Protein AF-A0A8D9DQR2-F1 (afdb_monomer_lite)

pLDDT: mean 86.2, std 15.45, range [32.41, 98.44]

Sequence (110 aa):
MDLKLCHNISTFNIKHLVNLKYIYCKNSTINDATINNFPVSLLSINLEGCNQIATFSIHHLVNLKVISCGYSTINDASINDFPVSLELINLIGCQNFDIQYSTLGELEND

InterPro domains:
  IPR032675 Leucine-rich repeat domain superfamily [G3DSA:3.80.10.10] (1-109)

Secondary structure (DSSP, 8-state):
-B-TT-S--TT---TT-TT--EEE-TT----HHHHTTS-TT-SEEE-TT-TT-SS---TT-TT--EEE-TTS---HHHHTT--TT--EEE-TT---S-TTTTTSTTS---

Organism: NCBI:txid428564

Radius of gyration: 13.08 Å; chains: 1; bounding box: 32×36×30 Å

Foldseek 3Di:
DEQEPAAPQQPDQPQVVQQDAEYEHALYAYEQNSLVNDHLNYQEYEQDNNARYQAHADQSNQNHAYYEHAPYNYEPNRVVRDHPNYNYYAHHNHDHYDPPCVVRNPPPDD

Structure (mmCIF, N/CA/C/O backbone):
data_AF-A0A8D9DQR2-F1
#
_entry.id   AF-A0A8D9DQR2-F1
#
loop_
_atom_site.group_PDB
_atom_site.id
_atom_site.type_symbol
_atom_site.label_atom_id
_atom_site.label_alt_id
_atom_site.label_comp_id
_atom_site.label_asym_id
_atom_site.label_entity_id
_atom_site.label_seq_id
_atom_site.pdbx_PDB_ins_code
_atom_site.Cartn_x
_atom_site.Cartn_y
_atom_site.Cartn_z
_atom_site.occupancy
_atom_site.B_iso_or_equiv
_atom_site.auth_seq_id
_atom_site.auth_comp_id
_atom_site.auth_asym_id
_atom_site.auth_atom_id
_atom_site.pdbx_PDB_model_num
ATOM 1 N N . MET A 1 1 ? -12.025 -0.599 -3.162 1.00 94.31 1 MET A N 1
ATOM 2 C CA . MET A 1 1 ? -11.870 -0.406 -4.616 1.00 94.31 1 MET A CA 1
ATOM 3 C C . MET A 1 1 ? -11.118 -1.605 -5.155 1.00 94.31 1 MET A C 1
ATOM 5 O O . MET A 1 1 ? -10.058 -1.915 -4.626 1.00 94.31 1 MET A O 1
ATOM 9 N N . ASP A 1 2 ? -11.698 -2.319 -6.116 1.00 95.69 2 ASP A N 1
ATOM 10 C CA . ASP A 1 2 ? -11.049 -3.464 -6.761 1.00 95.69 2 ASP A CA 1
ATOM 11 C C . ASP A 1 2 ? -10.430 -2.990 -8.084 1.00 95.69 2 ASP A C 1
ATOM 13 O O . ASP A 1 2 ? -11.124 -2.427 -8.927 1.00 95.69 2 ASP A O 1
ATOM 17 N N . LEU A 1 3 ? -9.115 -3.138 -8.197 1.00 93.88 3 LEU A N 1
ATOM 18 C CA . LEU A 1 3 ? -8.264 -2.762 -9.323 1.00 93.88 3 LEU A CA 1
ATOM 19 C C . LEU A 1 3 ? -7.342 -3.925 -9.703 1.00 93.88 3 LEU A C 1
ATOM 21 O O . LEU A 1 3 ? -6.232 -3.695 -10.181 1.00 93.88 3 LEU A O 1
ATOM 25 N N . LYS A 1 4 ? -7.740 -5.173 -9.438 1.00 93.88 4 LYS A N 1
ATOM 26 C CA . LYS A 1 4 ? -6.932 -6.348 -9.786 1.00 93.88 4 LYS A CA 1
ATOM 27 C C . LYS A 1 4 ? -6.743 -6.446 -11.303 1.00 93.88 4 LYS A C 1
ATOM 29 O O . LYS A 1 4 ? -7.636 -6.070 -12.060 1.00 93.88 4 LYS A O 1
ATOM 34 N N . LEU A 1 5 ? -5.598 -6.980 -11.737 1.00 93.75 5 LEU A N 1
ATOM 35 C CA . LEU A 1 5 ? -5.258 -7.212 -13.153 1.00 93.75 5 LEU A CA 1
ATOM 36 C C . LEU A 1 5 ? -5.315 -5.948 -14.036 1.00 93.75 5 LEU A C 1
ATOM 38 O O . LEU A 1 5 ? -5.508 -6.023 -15.248 1.00 93.75 5 LEU A O 1
ATOM 42 N N . CYS A 1 6 ? -5.170 -4.765 -13.442 1.00 93.19 6 CYS A N 1
ATOM 43 C CA . CYS A 1 6 ? -5.218 -3.505 -14.169 1.00 93.19 6 CYS A CA 1
ATOM 44 C C . CYS A 1 6 ? -3.803 -3.099 -14.611 1.00 93.19 6 CYS A C 1
ATOM 46 O O . CYS A 1 6 ? -2.926 -2.852 -13.788 1.00 93.19 6 CYS A O 1
ATOM 48 N N . HIS A 1 7 ? -3.578 -2.979 -15.920 1.00 85.44 7 HIS A N 1
ATOM 49 C CA . HIS A 1 7 ? -2.243 -2.733 -16.490 1.00 85.44 7 HIS A CA 1
ATOM 50 C C . HIS A 1 7 ? -1.900 -1.253 -16.721 1.00 85.44 7 HIS A C 1
ATOM 52 O O . HIS A 1 7 ? -0.824 -0.943 -17.221 1.00 85.44 7 HIS A O 1
ATOM 58 N N . ASN A 1 8 ? -2.808 -0.333 -16.389 1.00 79.56 8 ASN A N 1
ATOM 59 C CA . ASN A 1 8 ? -2.663 1.081 -16.737 1.00 79.56 8 ASN A CA 1
ATOM 60 C C . ASN A 1 8 ? -3.072 2.001 -15.578 1.00 79.56 8 ASN A C 1
ATOM 62 O O . ASN A 1 8 ? -3.864 2.924 -15.758 1.00 79.56 8 ASN A O 1
ATOM 66 N N . ILE A 1 9 ? -2.583 1.699 -14.364 1.00 84.62 9 ILE A N 1
ATOM 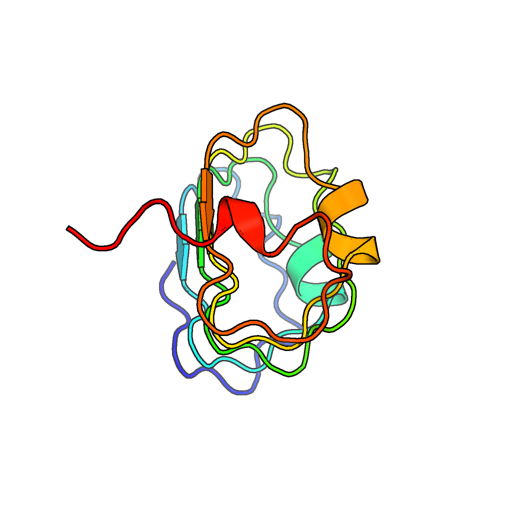67 C CA . ILE A 1 9 ? -2.953 2.441 -13.148 1.00 84.62 9 ILE A CA 1
ATOM 68 C C . ILE A 1 9 ? -1.887 3.402 -12.628 1.00 84.62 9 ILE A C 1
ATOM 70 O O . ILE A 1 9 ? -2.153 4.138 -11.686 1.00 84.62 9 ILE A O 1
ATOM 74 N N . SER A 1 10 ? -0.738 3.475 -13.297 1.00 78.44 10 SER A N 1
ATOM 75 C CA . SER A 1 10 ? 0.437 4.285 -12.945 1.00 78.44 10 SER A CA 1
ATOM 76 C C . SER A 1 10 ? 0.214 5.807 -12.872 1.00 78.44 10 SER A C 1
ATOM 78 O O . SER A 1 10 ? 1.115 6.540 -12.460 1.00 78.44 10 SER A O 1
ATOM 80 N N . THR A 1 11 ? -0.949 6.295 -13.309 1.00 82.75 11 THR A N 1
ATOM 81 C CA . THR A 1 11 ? -1.351 7.712 -13.278 1.00 82.75 11 THR A CA 1
ATOM 82 C C . THR A 1 11 ? -2.614 7.955 -12.449 1.00 82.75 11 THR A C 1
ATOM 84 O O . THR A 1 11 ? -3.100 9.088 -12.397 1.00 82.75 11 THR A O 1
ATOM 87 N N . PHE A 1 12 ? -3.169 6.928 -11.791 1.00 88.44 12 PHE A N 1
ATOM 88 C CA . PHE A 1 12 ? -4.381 7.106 -10.998 1.00 88.44 12 PHE A CA 1
ATOM 89 C C . PHE A 1 12 ? -4.122 8.025 -9.805 1.00 88.44 12 PHE A C 1
ATOM 91 O O . PHE A 1 12 ? -3.199 7.836 -9.011 1.00 88.44 12 PHE A O 1
ATOM 98 N N . ASN A 1 13 ? -5.003 9.010 -9.652 1.00 91.19 13 ASN A N 1
ATOM 99 C CA . ASN A 1 13 ? -5.062 9.853 -8.473 1.00 91.19 13 ASN A CA 1
ATOM 100 C C . ASN A 1 13 ? -6.404 9.651 -7.776 1.00 91.19 13 ASN A C 1
ATOM 102 O O . ASN A 1 13 ? -7.443 10.130 -8.229 1.00 91.19 13 ASN A O 1
ATOM 106 N N . ILE A 1 14 ? -6.359 8.945 -6.652 1.00 93.12 14 ILE A N 1
ATOM 107 C CA . ILE A 1 14 ? -7.529 8.617 -5.837 1.00 93.12 14 ILE A CA 1
ATOM 108 C C . ILE A 1 14 ? -7.490 9.294 -4.465 1.00 93.12 14 ILE A C 1
ATOM 110 O O . ILE A 1 14 ? -8.258 8.943 -3.572 1.00 93.12 14 ILE A O 1
ATOM 114 N N . LYS A 1 15 ? -6.641 10.314 -4.298 1.00 94.00 15 LYS A N 1
ATOM 115 C CA . LYS A 1 15 ? -6.455 11.022 -3.025 1.00 94.00 15 LYS A CA 1
ATOM 116 C C . LYS A 1 15 ? -7.733 11.714 -2.543 1.00 94.00 15 LYS A C 1
ATOM 118 O O . LYS A 1 15 ? -7.925 11.913 -1.348 1.00 94.00 15 LYS A O 1
ATOM 123 N N . HIS A 1 16 ? -8.623 12.044 -3.481 1.00 94.56 16 HIS A N 1
ATOM 124 C CA . HIS A 1 16 ? -9.935 12.638 -3.229 1.00 94.56 16 HIS A CA 1
ATOM 125 C C . HIS A 1 16 ? -10.968 11.641 -2.671 1.00 94.56 16 HIS A C 1
ATOM 127 O O . HIS A 1 16 ? -12.012 12.060 -2.173 1.00 94.56 16 HIS A O 1
ATOM 133 N N . LEU A 1 17 ? -10.704 10.330 -2.715 1.00 96.56 17 LEU A N 1
ATOM 134 C CA . LEU A 1 17 ? -11.595 9.302 -2.174 1.00 96.56 17 LEU A CA 1
ATOM 135 C C . LEU A 1 17 ? -11.419 9.175 -0.652 1.00 96.56 17 LEU A C 1
ATOM 137 O O . LEU A 1 17 ? -10.999 8.141 -0.143 1.00 96.56 17 LEU A O 1
ATOM 141 N N . VAL A 1 18 ? -11.768 10.229 0.087 1.00 96.12 18 VAL A N 1
ATOM 142 C CA . VAL A 1 18 ? -11.511 10.388 1.537 1.00 96.12 18 VAL A CA 1
ATOM 143 C C . VAL A 1 18 ? -12.182 9.351 2.449 1.00 96.12 18 VAL A C 1
ATOM 145 O O . VAL A 1 18 ? -11.860 9.266 3.630 1.00 96.12 18 VAL A O 1
ATOM 148 N N . ASN A 1 19 ? -13.114 8.558 1.921 1.00 97.50 19 ASN A N 1
ATOM 149 C CA . ASN A 1 19 ? -13.770 7.467 2.645 1.00 97.50 19 ASN A CA 1
ATOM 150 C C . ASN A 1 19 ? -13.284 6.080 2.202 1.00 97.50 19 ASN A C 1
ATOM 152 O O . ASN A 1 19 ? -13.783 5.070 2.695 1.00 97.50 19 ASN A O 1
ATOM 156 N N . LEU A 1 20 ? -12.324 5.999 1.276 1.00 98.12 20 LEU A N 1
ATOM 157 C CA . LEU A 1 20 ? -11.817 4.727 0.783 1.00 98.12 20 LEU A CA 1
ATOM 158 C C . LEU A 1 20 ? -11.009 4.027 1.878 1.00 98.12 20 LEU A C 1
ATOM 160 O O . LEU A 1 20 ? -10.020 4.567 2.369 1.00 98.12 20 LEU A O 1
ATOM 164 N N . LYS A 1 21 ? -11.441 2.820 2.252 1.00 98.44 21 LYS A N 1
ATOM 165 C CA . LYS A 1 21 ? -10.819 2.020 3.320 1.00 98.44 21 LYS A CA 1
ATOM 166 C C . LYS A 1 21 ? -9.980 0.849 2.812 1.00 98.44 21 LYS A C 1
ATOM 168 O O . LYS A 1 21 ? -9.011 0.475 3.462 1.00 98.44 21 LYS A O 1
ATOM 173 N N . TYR A 1 22 ? -10.333 0.303 1.651 1.00 98.38 22 TYR A N 1
ATOM 174 C CA . TYR A 1 22 ? -9.736 -0.916 1.107 1.00 98.38 22 TYR A CA 1
ATOM 175 C C . TYR A 1 22 ? -9.402 -0.721 -0.364 1.00 98.38 22 TYR A C 1
ATOM 177 O O . TYR A 1 22 ? -10.251 -0.241 -1.130 1.00 98.38 22 TYR A O 1
ATOM 185 N N . ILE A 1 23 ? -8.214 -1.145 -0.777 1.00 97.38 23 ILE A N 1
ATOM 186 C CA . ILE A 1 23 ? -7.819 -1.183 -2.184 1.00 97.38 23 ILE A CA 1
ATOM 187 C C . ILE A 1 23 ? -7.138 -2.510 -2.520 1.00 97.38 23 ILE A C 1
ATOM 189 O O . ILE A 1 23 ? -6.294 -2.995 -1.769 1.00 97.38 23 ILE A O 1
ATOM 193 N N . TYR A 1 24 ? -7.528 -3.100 -3.649 1.00 97.25 24 TYR A N 1
ATOM 194 C CA . TYR A 1 24 ? -6.984 -4.365 -4.131 1.00 97.25 24 TYR A CA 1
ATOM 195 C C . TYR A 1 24 ? -6.390 -4.170 -5.521 1.00 97.25 24 TYR A C 1
ATOM 197 O O . TYR A 1 24 ? -7.133 -3.986 -6.476 1.00 97.25 24 TYR A O 1
ATOM 205 N N . CYS A 1 25 ? -5.071 -4.240 -5.637 1.00 95.88 25 CYS A N 1
ATOM 206 C CA . CYS A 1 25 ? -4.312 -4.052 -6.874 1.00 95.88 25 CYS A CA 1
ATOM 207 C C . CYS A 1 25 ? -3.561 -5.327 -7.281 1.00 95.88 25 CYS A C 1
ATOM 209 O O . CYS A 1 25 ? -2.558 -5.241 -7.979 1.00 95.88 25 CYS A O 1
ATOM 211 N N . LYS A 1 26 ? -4.004 -6.508 -6.831 1.00 95.44 26 LYS A N 1
ATOM 212 C CA . LYS A 1 26 ? -3.311 -7.771 -7.111 1.00 95.44 26 LYS A CA 1
ATOM 213 C C . LYS A 1 26 ? -3.050 -7.950 -8.612 1.00 95.44 26 LYS A C 1
ATOM 215 O O . LYS A 1 26 ? -3.976 -7.814 -9.417 1.00 95.44 26 LYS A O 1
ATOM 220 N N . ASN A 1 27 ? -1.815 -8.312 -8.960 1.00 95.25 27 ASN A N 1
ATOM 221 C CA . ASN A 1 27 ? -1.331 -8.514 -10.329 1.00 95.25 27 ASN A CA 1
ATOM 222 C C . ASN A 1 27 ? -1.529 -7.293 -11.251 1.00 95.25 27 ASN A C 1
ATOM 224 O O . ASN A 1 27 ? -1.741 -7.450 -12.455 1.00 95.25 27 ASN A O 1
ATOM 228 N N . SER A 1 28 ? -1.485 -6.081 -10.697 1.00 94.06 28 SER A N 1
ATOM 229 C CA . SER A 1 28 ? -1.642 -4.838 -11.457 1.00 94.06 28 SER A CA 1
ATOM 230 C C . SER A 1 28 ? -0.312 -4.131 -11.692 1.00 94.06 28 SER A C 1
ATOM 232 O O . SER A 1 28 ? 0.668 -4.295 -10.966 1.00 94.06 28 SER A O 1
ATOM 234 N N . THR A 1 29 ? -0.284 -3.299 -12.728 1.00 92.44 29 THR A N 1
ATOM 235 C CA . THR A 1 29 ? 0.849 -2.431 -13.048 1.00 92.44 29 THR A CA 1
ATOM 236 C C . THR A 1 29 ? 0.697 -1.113 -12.301 1.00 92.44 29 THR A C 1
ATOM 238 O O . THR A 1 29 ? 0.000 -0.208 -12.761 1.00 92.44 29 THR A O 1
ATOM 241 N N . ILE A 1 30 ? 1.336 -1.026 -11.136 1.00 91.12 30 ILE A N 1
ATOM 242 C CA . ILE A 1 30 ? 1.345 0.146 -10.257 1.00 91.12 30 ILE A CA 1
ATOM 243 C C . ILE A 1 30 ? 2.777 0.651 -10.058 1.00 91.12 30 ILE A C 1
ATOM 245 O O . ILE A 1 30 ? 3.724 -0.126 -10.138 1.00 91.12 30 ILE A O 1
ATOM 249 N N . ASN A 1 31 ? 2.926 1.951 -9.805 1.00 89.88 31 ASN A N 1
ATOM 250 C CA . ASN A 1 31 ? 4.194 2.594 -9.468 1.00 89.88 31 ASN A CA 1
ATOM 251 C C . ASN A 1 31 ? 4.085 3.369 -8.145 1.00 89.88 31 ASN A C 1
ATOM 253 O O . ASN A 1 31 ? 2.988 3.635 -7.642 1.00 89.88 31 ASN A O 1
ATOM 257 N N . ASP A 1 32 ? 5.227 3.806 -7.628 1.00 88.19 32 ASP A N 1
ATOM 258 C CA . ASP A 1 32 ? 5.311 4.512 -6.345 1.00 88.19 32 ASP A CA 1
ATOM 259 C C . ASP A 1 32 ? 4.542 5.841 -6.364 1.00 88.19 32 ASP A C 1
ATOM 261 O O . ASP A 1 32 ? 3.925 6.231 -5.374 1.00 88.19 32 ASP A O 1
ATOM 265 N N . ALA A 1 33 ? 4.501 6.521 -7.516 1.00 88.62 33 ALA A N 1
ATOM 266 C CA . ALA A 1 33 ? 3.739 7.757 -7.689 1.00 88.62 33 ALA A CA 1
ATOM 267 C C . ALA A 1 33 ? 2.229 7.551 -7.475 1.00 88.62 33 ALA A C 1
ATOM 269 O O . ALA A 1 33 ? 1.563 8.404 -6.889 1.00 88.62 33 ALA A O 1
ATOM 270 N N . THR A 1 34 ? 1.689 6.412 -7.911 1.00 91.94 34 THR A N 1
ATOM 271 C CA . THR A 1 34 ? 0.284 6.044 -7.690 1.00 91.94 34 THR A CA 1
ATOM 272 C C . THR A 1 34 ? 0.027 5.716 -6.225 1.00 91.94 34 THR A C 1
ATOM 274 O O . THR A 1 34 ? -0.983 6.152 -5.675 1.00 91.94 34 THR A O 1
ATOM 277 N N . ILE A 1 35 ? 0.955 5.006 -5.575 1.00 92.62 35 ILE A N 1
ATOM 278 C CA . ILE A 1 35 ? 0.870 4.685 -4.143 1.00 92.62 35 ILE A CA 1
ATOM 279 C C . ILE A 1 35 ? 0.865 5.973 -3.305 1.00 92.62 35 ILE A C 1
ATOM 281 O O . ILE A 1 35 ? 0.047 6.113 -2.402 1.00 92.62 35 ILE A O 1
ATOM 285 N N . ASN A 1 36 ? 1.675 6.973 -3.667 1.00 91.69 36 ASN A N 1
ATOM 286 C CA . ASN A 1 36 ? 1.689 8.295 -3.022 1.00 91.69 36 ASN A CA 1
ATOM 287 C C . ASN A 1 36 ? 0.372 9.086 -3.165 1.00 91.69 36 ASN A C 1
ATOM 289 O O . ASN A 1 36 ? 0.140 10.061 -2.442 1.00 91.69 36 ASN A O 1
ATOM 293 N N . ASN A 1 37 ? -0.496 8.692 -4.102 1.00 94.31 37 ASN A N 1
ATOM 294 C CA . ASN A 1 37 ? -1.827 9.272 -4.281 1.00 94.31 37 ASN A CA 1
ATOM 295 C C . ASN A 1 37 ? -2.918 8.512 -3.519 1.00 94.31 37 ASN A C 1
ATOM 297 O O . ASN A 1 37 ? -4.101 8.834 -3.668 1.00 94.31 37 ASN A O 1
ATOM 301 N N . PHE A 1 38 ? -2.564 7.508 -2.721 1.00 95.62 38 PHE A N 1
ATOM 302 C CA . PHE A 1 38 ? -3.533 6.803 -1.903 1.00 95.62 38 PHE A CA 1
ATOM 303 C C . PHE A 1 38 ? -4.073 7.702 -0.778 1.00 95.62 38 PHE A C 1
ATOM 305 O O . PHE A 1 38 ? -3.342 8.503 -0.190 1.00 95.62 38 PHE A O 1
ATOM 312 N N . PRO A 1 39 ? -5.382 7.634 -0.483 1.00 96.56 39 PRO A N 1
ATOM 313 C CA . PRO A 1 39 ? -5.970 8.468 0.550 1.00 96.56 39 PRO A CA 1
ATOM 314 C C . PRO A 1 39 ? -5.597 7.951 1.946 1.00 96.56 39 PRO A C 1
ATOM 316 O O . PRO A 1 39 ? -5.637 6.751 2.215 1.00 96.56 39 PRO A O 1
ATOM 319 N N . VAL A 1 40 ? -5.342 8.879 2.876 1.00 96.94 40 VAL A N 1
ATOM 320 C CA . VAL A 1 40 ? -5.003 8.602 4.292 1.00 96.94 40 VAL A CA 1
ATOM 321 C C . VAL A 1 40 ? -6.061 7.774 5.038 1.00 96.94 40 VAL A C 1
ATOM 323 O O . VAL A 1 40 ? -5.813 7.247 6.119 1.00 96.94 40 VAL A O 1
ATOM 326 N N . SER A 1 41 ? -7.266 7.663 4.480 1.00 97.88 41 SER A N 1
ATOM 327 C CA . SER A 1 41 ? -8.368 6.882 5.032 1.00 97.88 41 SER A CA 1
ATOM 328 C C . SER A 1 41 ? -8.189 5.371 4.909 1.00 97.88 41 SER A C 1
ATOM 330 O O . SER A 1 41 ? -8.967 4.653 5.543 1.00 97.88 41 SER A O 1
ATOM 332 N N . LEU A 1 42 ? -7.233 4.899 4.099 1.00 98.31 42 LEU A N 1
ATOM 333 C CA . LEU A 1 42 ? -6.997 3.476 3.872 1.00 98.31 42 LEU A CA 1
ATOM 334 C C . LEU A 1 42 ? -6.605 2.751 5.160 1.00 98.31 42 LEU A C 1
ATOM 336 O O . LEU A 1 42 ? -5.790 3.224 5.945 1.00 98.31 42 LEU A O 1
ATOM 340 N N . LEU A 1 43 ? -7.188 1.567 5.320 1.00 98.44 43 LEU A N 1
ATOM 341 C CA . LEU A 1 43 ? -6.906 0.616 6.391 1.00 98.44 43 LEU A CA 1
ATOM 342 C C . LEU A 1 43 ? -6.217 -0.637 5.847 1.00 98.44 43 LEU A C 1
ATOM 344 O O . LEU A 1 43 ? -5.469 -1.281 6.576 1.00 98.44 43 LEU A O 1
ATOM 348 N N . SER A 1 44 ? -6.450 -0.983 4.577 1.00 98.25 44 SER A N 1
ATOM 349 C CA . SER A 1 44 ? -5.861 -2.168 3.957 1.00 98.25 44 SER A CA 1
ATOM 350 C C . SER A 1 44 ? -5.527 -1.963 2.481 1.00 98.25 44 SER A C 1
ATOM 352 O O . SER A 1 44 ? -6.322 -1.394 1.720 1.00 98.25 44 SER A O 1
ATOM 354 N N . ILE A 1 45 ? -4.355 -2.464 2.089 1.00 97.38 45 ILE A N 1
ATOM 355 C CA . ILE A 1 45 ? -3.847 -2.463 0.716 1.00 97.38 45 ILE A CA 1
ATOM 356 C C . ILE A 1 45 ? -3.416 -3.883 0.340 1.00 97.38 45 ILE A C 1
ATOM 358 O O . ILE A 1 45 ? -2.673 -4.531 1.074 1.00 97.38 45 ILE A O 1
ATOM 362 N N . ASN A 1 46 ? -3.830 -4.349 -0.837 1.00 97.25 46 ASN A N 1
ATOM 363 C CA . ASN A 1 46 ? -3.272 -5.545 -1.465 1.00 97.25 46 ASN A CA 1
ATOM 364 C C . ASN A 1 46 ? -2.527 -5.166 -2.759 1.00 97.25 46 ASN A C 1
ATOM 366 O O . ASN A 1 46 ? -3.146 -4.689 -3.709 1.00 97.25 46 ASN A O 1
ATOM 370 N N . LEU A 1 47 ? -1.214 -5.393 -2.774 1.00 94.94 47 LEU A N 1
ATOM 371 C CA . LEU A 1 47 ? -0.265 -5.220 -3.880 1.00 94.94 47 LEU A CA 1
ATOM 372 C C . LEU A 1 47 ? 0.378 -6.563 -4.287 1.00 94.94 47 LEU A C 1
ATOM 374 O O . LEU A 1 47 ? 1.476 -6.585 -4.837 1.00 94.94 47 LEU A O 1
ATOM 378 N N . GLU A 1 48 ? -0.264 -7.693 -3.988 1.00 94.88 48 GLU A N 1
ATOM 379 C CA . GLU A 1 48 ? 0.273 -9.021 -4.296 1.00 94.88 48 GLU A CA 1
ATOM 380 C C . GLU A 1 48 ? 0.543 -9.164 -5.807 1.00 94.88 48 GLU A C 1
ATOM 382 O O . GLU A 1 48 ? -0.307 -8.821 -6.631 1.00 94.88 48 GLU A O 1
ATOM 387 N N . GLY A 1 49 ? 1.724 -9.647 -6.194 1.00 93.38 49 GLY A N 1
ATOM 388 C CA . GLY A 1 49 ? 2.116 -9.802 -7.600 1.00 93.38 49 GLY A CA 1
ATOM 389 C C . GLY A 1 49 ? 2.394 -8.491 -8.353 1.00 93.38 49 GLY A C 1
ATOM 390 O O . GLY A 1 49 ? 2.582 -8.505 -9.572 1.00 93.38 49 GLY A O 1
ATOM 391 N N . CYS A 1 50 ? 2.426 -7.342 -7.669 1.00 92.88 50 CYS A N 1
ATOM 392 C CA . CYS A 1 50 ? 2.820 -6.062 -8.261 1.00 92.88 50 CYS A CA 1
ATOM 393 C C . CYS A 1 50 ? 4.349 -5.985 -8.414 1.00 92.88 50 CYS A C 1
ATOM 395 O O . CYS A 1 50 ? 5.049 -5.439 -7.572 1.00 92.88 50 CYS A O 1
ATOM 397 N N . ASN A 1 51 ? 4.889 -6.509 -9.512 1.00 88.62 51 ASN A N 1
ATOM 398 C CA . ASN A 1 51 ? 6.345 -6.657 -9.692 1.00 88.62 51 ASN A CA 1
ATOM 399 C C . ASN A 1 51 ? 7.099 -5.389 -10.130 1.00 88.62 51 ASN A C 1
ATOM 401 O O . ASN A 1 51 ? 8.322 -5.421 -10.262 1.00 88.62 51 ASN A O 1
ATOM 405 N N . GLN A 1 52 ? 6.393 -4.287 -10.394 1.00 85.94 52 GLN A N 1
ATOM 406 C CA . GLN A 1 52 ? 7.008 -3.020 -10.820 1.00 85.94 52 GLN A CA 1
ATOM 407 C C . GLN A 1 52 ? 7.369 -2.094 -9.652 1.00 85.94 52 GLN A C 1
ATOM 409 O O . GLN A 1 52 ? 8.012 -1.071 -9.873 1.00 85.94 52 GLN A O 1
ATOM 414 N N . ILE A 1 53 ? 6.985 -2.455 -8.424 1.00 85.12 53 ILE A N 1
ATOM 415 C CA . ILE A 1 53 ? 7.305 -1.699 -7.213 1.00 85.12 53 ILE A CA 1
ATOM 416 C C . ILE A 1 53 ? 8.467 -2.369 -6.477 1.00 85.12 53 ILE A C 1
ATOM 418 O O . ILE A 1 53 ? 8.297 -3.374 -5.798 1.00 85.12 53 ILE A O 1
ATOM 422 N N . ALA A 1 54 ? 9.667 -1.811 -6.626 1.00 81.06 54 ALA A N 1
ATOM 423 C CA . ALA A 1 54 ? 10.834 -2.260 -5.864 1.00 81.06 54 ALA A CA 1
ATOM 424 C C . ALA A 1 54 ? 10.955 -1.513 -4.526 1.00 81.06 54 ALA A C 1
ATOM 426 O O . ALA A 1 54 ? 11.304 -2.099 -3.502 1.00 81.06 54 ALA A O 1
ATOM 427 N N . THR A 1 55 ? 10.660 -0.212 -4.539 1.00 86.00 55 THR A N 1
ATOM 428 C CA . THR A 1 55 ? 10.832 0.693 -3.400 1.00 86.00 55 THR A CA 1
ATOM 429 C C . THR A 1 55 ? 9.684 1.684 -3.353 1.00 86.00 55 THR A C 1
ATOM 431 O O . THR A 1 55 ? 9.586 2.498 -4.258 1.00 86.00 55 THR A O 1
ATOM 434 N N . PHE A 1 56 ? 8.856 1.688 -2.314 1.00 89.06 56 PHE A N 1
ATOM 435 C CA . PHE A 1 56 ? 7.766 2.662 -2.199 1.00 89.06 56 PHE A CA 1
ATOM 436 C C . PHE A 1 56 ? 7.630 3.195 -0.774 1.00 89.06 56 PHE A C 1
ATOM 438 O O . PHE A 1 56 ? 8.135 2.604 0.176 1.00 89.06 56 PHE A O 1
ATOM 445 N N . SER A 1 57 ? 6.927 4.322 -0.644 1.00 88.69 57 SER A N 1
ATOM 446 C CA . SER A 1 57 ? 6.675 4.991 0.630 1.00 88.69 57 SER A CA 1
ATOM 447 C C . SER A 1 57 ? 5.185 4.996 0.952 1.00 88.69 57 SER A C 1
ATOM 449 O O . SER A 1 57 ? 4.349 5.318 0.106 1.00 88.69 57 SER A O 1
ATOM 451 N N . ILE A 1 58 ? 4.850 4.652 2.194 1.00 93.12 58 ILE A N 1
ATOM 452 C CA . ILE A 1 58 ? 3.476 4.685 2.719 1.00 93.12 58 ILE A CA 1
ATOM 453 C C . ILE A 1 58 ? 3.388 5.369 4.086 1.00 93.12 58 ILE A C 1
ATOM 455 O O . ILE A 1 58 ? 2.342 5.289 4.729 1.00 93.12 58 ILE A O 1
ATOM 459 N N . HIS A 1 59 ? 4.421 6.105 4.516 1.00 92.19 59 HIS A N 1
ATOM 460 C CA . HIS A 1 59 ? 4.410 6.829 5.796 1.00 92.19 59 HIS A CA 1
ATOM 461 C C . HIS A 1 59 ? 3.172 7.729 5.975 1.00 92.19 59 HIS A C 1
ATOM 463 O O . HIS A 1 59 ? 2.697 7.948 7.088 1.00 92.19 59 HIS A O 1
ATOM 469 N N . HIS A 1 60 ? 2.631 8.261 4.871 1.00 94.50 60 HIS A N 1
ATOM 470 C CA . HIS A 1 60 ? 1.476 9.159 4.873 1.00 94.50 60 HIS A CA 1
ATOM 471 C C . HIS A 1 60 ? 0.159 8.442 5.212 1.00 94.50 60 HIS A C 1
ATOM 473 O O . HIS A 1 60 ? -0.823 9.094 5.573 1.00 94.50 60 HIS A O 1
ATOM 479 N N . LEU A 1 61 ? 0.116 7.111 5.118 1.00 96.69 61 LEU A N 1
ATOM 480 C CA . LEU A 1 61 ? -1.056 6.292 5.409 1.00 96.69 61 LEU A CA 1
ATOM 481 C C . LEU A 1 61 ? -1.113 5.938 6.894 1.00 96.69 61 LEU A C 1
ATOM 483 O O . LEU A 1 61 ? -1.108 4.776 7.284 1.00 96.69 61 LEU A O 1
ATOM 487 N N . VAL A 1 62 ? -1.212 6.961 7.740 1.00 96.38 62 VAL A N 1
ATOM 488 C CA . VAL A 1 62 ? -1.137 6.827 9.206 1.00 96.38 62 VAL A CA 1
ATOM 489 C C . VAL A 1 62 ? -2.237 5.960 9.830 1.00 96.38 62 VAL A C 1
ATOM 491 O O . VAL A 1 62 ? -2.127 5.596 10.995 1.00 96.38 62 VAL A O 1
ATOM 494 N N . ASN A 1 63 ? -3.281 5.595 9.081 1.00 96.88 63 ASN A N 1
ATOM 495 C CA . ASN A 1 63 ? -4.348 4.698 9.536 1.00 96.88 63 ASN A CA 1
ATOM 496 C C . ASN A 1 63 ? -4.210 3.259 9.011 1.00 96.88 63 ASN A C 1
ATOM 498 O O . ASN A 1 63 ? -5.052 2.421 9.334 1.00 96.88 63 ASN A O 1
ATOM 502 N N . LEU A 1 64 ? -3.199 2.976 8.186 1.00 97.94 64 LEU A N 1
ATOM 503 C CA . LEU A 1 64 ? -3.043 1.683 7.534 1.00 97.94 64 LEU A CA 1
ATOM 504 C C . LEU A 1 64 ? -2.763 0.589 8.564 1.00 97.94 64 LEU A C 1
ATOM 506 O O . LEU A 1 64 ? -1.853 0.710 9.373 1.00 97.94 64 LEU A O 1
ATOM 510 N N . LYS A 1 65 ? -3.544 -0.489 8.506 1.00 97.38 65 LYS A N 1
ATOM 511 C CA . LYS A 1 65 ? -3.444 -1.639 9.413 1.00 97.38 65 LYS A CA 1
ATOM 512 C C . LYS A 1 65 ? -2.866 -2.866 8.739 1.00 97.38 65 LYS A C 1
ATOM 514 O O . LYS A 1 65 ? -2.128 -3.614 9.368 1.00 97.38 65 LYS A O 1
ATOM 519 N N . VAL A 1 66 ? -3.181 -3.056 7.461 1.00 96.62 66 VAL A N 1
ATOM 520 C CA . VAL A 1 66 ? -2.823 -4.269 6.728 1.00 96.62 66 VAL A CA 1
ATOM 521 C C . VAL A 1 66 ? -2.221 -3.924 5.376 1.00 96.62 66 VAL A C 1
ATOM 523 O O . VAL A 1 66 ? -2.814 -3.172 4.599 1.00 96.62 66 VAL A O 1
ATOM 526 N N . ILE A 1 67 ? -1.091 -4.542 5.051 1.00 95.25 67 ILE A N 1
ATOM 527 C CA . ILE A 1 67 ? -0.534 -4.519 3.701 1.00 95.25 67 ILE A CA 1
ATOM 528 C C . ILE A 1 67 ? -0.140 -5.927 3.257 1.00 95.25 67 ILE A C 1
ATOM 530 O O . ILE A 1 67 ? 0.492 -6.678 3.993 1.00 95.25 67 ILE A O 1
ATOM 534 N N . SER A 1 68 ? -0.524 -6.295 2.039 1.00 94.56 68 SER A N 1
ATOM 535 C CA . SER A 1 68 ? -0.067 -7.524 1.393 1.00 94.56 68 SER A CA 1
ATOM 536 C C . SER A 1 68 ? 0.742 -7.166 0.159 1.00 94.56 68 SER A C 1
ATOM 538 O O . SER A 1 68 ? 0.239 -6.481 -0.726 1.00 94.56 68 SER A O 1
ATOM 540 N N . CYS A 1 69 ? 1.982 -7.634 0.110 1.00 92.94 69 CYS A N 1
ATOM 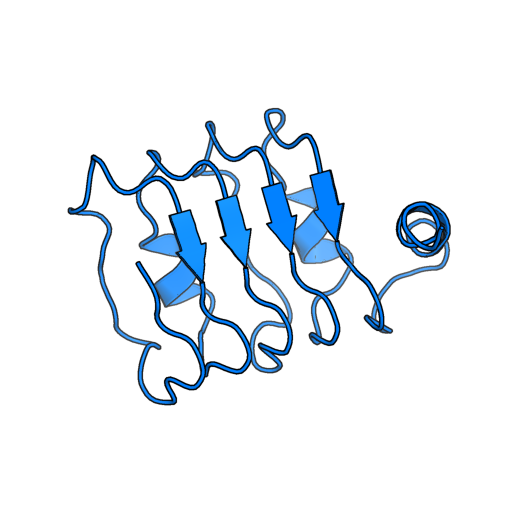541 C CA . CYS A 1 69 ? 2.918 -7.449 -0.993 1.00 92.94 69 CYS A CA 1
ATOM 542 C C . CYS A 1 69 ? 3.477 -8.795 -1.472 1.00 92.94 69 CYS A C 1
ATOM 544 O O . CYS A 1 69 ? 4.545 -8.824 -2.071 1.00 92.94 69 CYS A O 1
ATOM 546 N N . GLY A 1 70 ? 2.802 -9.913 -1.194 1.00 91.44 70 GLY A N 1
ATOM 547 C CA . GLY A 1 70 ? 3.287 -11.241 -1.571 1.00 91.44 70 GLY A CA 1
ATOM 548 C C . GLY A 1 70 ? 3.604 -11.359 -3.065 1.00 91.44 70 GLY A C 1
ATOM 549 O O . GLY A 1 70 ? 2.976 -10.702 -3.897 1.00 91.44 70 GLY A O 1
ATOM 550 N N . TYR A 1 71 ? 4.588 -12.185 -3.407 1.00 91.06 71 TYR A N 1
ATOM 551 C CA . TYR A 1 71 ? 5.058 -12.411 -4.775 1.00 91.06 71 TYR A CA 1
ATOM 552 C C . TYR A 1 71 ? 5.398 -11.116 -5.535 1.00 91.06 71 TYR A C 1
ATOM 554 O O . TYR A 1 71 ? 5.209 -11.059 -6.747 1.00 91.06 71 TYR A O 1
ATOM 562 N N . SER A 1 72 ? 5.850 -10.069 -4.837 1.00 90.00 72 SER A N 1
ATOM 563 C CA . SER A 1 72 ? 6.325 -8.820 -5.446 1.00 90.00 72 SER A CA 1
ATOM 564 C C . SER A 1 72 ? 7.846 -8.675 -5.316 1.00 90.00 72 SER A C 1
ATOM 566 O O . SER A 1 72 ? 8.526 -9.519 -4.731 1.00 90.00 72 SER A O 1
ATOM 568 N N . THR A 1 73 ? 8.398 -7.606 -5.890 1.00 89.50 73 THR A N 1
ATOM 569 C CA . THR A 1 73 ? 9.848 -7.344 -5.942 1.00 89.50 73 THR A CA 1
ATOM 570 C C . THR A 1 73 ? 10.337 -6.394 -4.846 1.00 89.50 73 THR A C 1
ATOM 572 O O . THR A 1 73 ? 11.488 -5.953 -4.899 1.00 89.50 73 THR A O 1
ATOM 575 N N . ILE A 1 74 ? 9.487 -6.098 -3.858 1.00 87.62 74 ILE A N 1
ATOM 576 C CA . ILE A 1 74 ? 9.764 -5.136 -2.788 1.00 87.62 74 ILE A CA 1
ATOM 577 C C . ILE A 1 74 ? 10.950 -5.580 -1.919 1.00 87.62 74 ILE A C 1
ATOM 579 O O . ILE A 1 74 ? 11.205 -6.775 -1.776 1.00 87.62 74 ILE A O 1
ATOM 583 N N . ASN A 1 75 ? 11.665 -4.614 -1.342 1.00 85.44 75 ASN A N 1
ATOM 584 C CA . ASN A 1 75 ? 12.876 -4.845 -0.549 1.00 85.44 75 ASN A CA 1
ATOM 585 C C . ASN A 1 75 ? 12.852 -4.124 0.814 1.00 85.44 75 ASN A C 1
ATOM 587 O O . ASN A 1 75 ? 11.901 -3.401 1.135 1.00 85.44 75 ASN A O 1
ATOM 591 N N . ASP A 1 76 ? 13.921 -4.293 1.598 1.00 82.56 76 ASP A N 1
ATOM 592 C CA . ASP A 1 76 ? 14.050 -3.765 2.968 1.00 82.56 76 ASP A CA 1
ATOM 593 C C . ASP A 1 76 ? 13.841 -2.247 3.071 1.00 82.56 76 ASP A C 1
ATOM 595 O O . ASP A 1 76 ? 13.323 -1.751 4.074 1.00 82.56 76 ASP A O 1
ATOM 599 N N . ALA A 1 77 ? 14.191 -1.489 2.025 1.00 83.06 77 ALA A N 1
ATOM 600 C CA . ALA A 1 77 ? 14.022 -0.039 2.022 1.0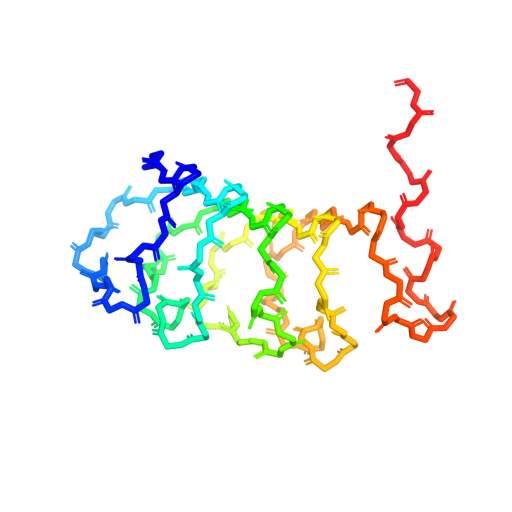0 83.06 77 ALA A CA 1
ATOM 601 C C . ALA A 1 77 ? 12.545 0.377 2.117 1.00 83.06 77 ALA A C 1
ATOM 603 O O . ALA A 1 77 ? 12.251 1.416 2.703 1.00 83.06 77 ALA A O 1
ATOM 604 N N . SER A 1 78 ? 11.622 -0.435 1.589 1.00 81.50 78 SER A N 1
ATOM 605 C CA . SER A 1 78 ? 10.180 -0.152 1.662 1.00 81.50 78 SER A CA 1
ATOM 606 C C . SER A 1 78 ? 9.620 -0.393 3.063 1.00 81.50 78 SER A C 1
ATOM 608 O O . SER A 1 78 ? 8.788 0.375 3.536 1.00 81.50 78 SER A O 1
ATOM 610 N N . ILE A 1 79 ? 10.079 -1.453 3.739 1.00 80.06 79 ILE A N 1
ATOM 611 C CA . ILE A 1 79 ? 9.545 -1.868 5.046 1.00 80.06 79 ILE A CA 1
ATOM 612 C C . ILE A 1 79 ? 9.928 -0.867 6.139 1.00 80.06 79 ILE A C 1
ATOM 614 O O . ILE A 1 79 ? 9.120 -0.569 7.017 1.00 80.06 79 ILE A O 1
ATOM 618 N N . ASN A 1 80 ? 11.135 -0.301 6.060 1.00 82.31 80 ASN A N 1
ATOM 619 C CA . ASN A 1 80 ? 11.615 0.684 7.032 1.00 82.31 80 ASN A CA 1
ATOM 620 C C . ASN A 1 80 ? 10.774 1.982 7.062 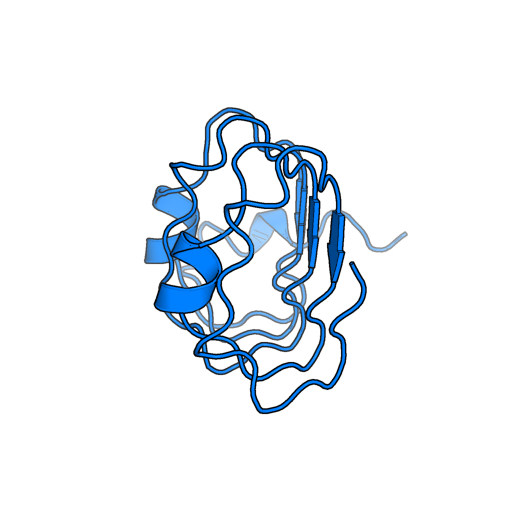1.00 82.31 80 ASN A C 1
ATOM 622 O O . ASN A 1 80 ? 10.897 2.752 8.011 1.00 82.31 80 ASN A O 1
ATOM 626 N N . ASP A 1 81 ? 9.927 2.227 6.053 1.00 82.44 81 ASP A N 1
ATOM 627 C CA . ASP A 1 81 ? 9.065 3.416 5.931 1.00 82.44 81 ASP A CA 1
ATOM 628 C C . ASP A 1 81 ? 7.586 3.146 6.289 1.00 82.44 81 ASP A C 1
ATOM 630 O O . ASP A 1 81 ? 6.689 3.954 6.025 1.00 82.44 81 ASP A O 1
ATOM 634 N N . PHE A 1 82 ? 7.287 1.987 6.877 1.00 88.25 82 PHE A N 1
ATOM 635 C CA . PHE A 1 82 ? 5.916 1.633 7.222 1.00 88.25 82 PHE A CA 1
ATOM 636 C C . PHE A 1 82 ? 5.385 2.431 8.426 1.00 88.25 82 PHE A C 1
ATOM 638 O O . PHE A 1 82 ? 6.108 2.671 9.396 1.00 88.25 82 PHE A O 1
ATOM 645 N N . PRO A 1 83 ? 4.108 2.862 8.388 1.00 89.94 83 PRO A N 1
ATOM 646 C CA . PRO A 1 83 ? 3.525 3.646 9.465 1.00 89.94 83 PRO A CA 1
ATOM 647 C C . PRO A 1 83 ? 3.398 2.809 10.742 1.00 89.94 83 PRO A C 1
ATOM 649 O O . PRO A 1 83 ? 3.059 1.629 10.700 1.00 89.94 83 PRO A O 1
ATOM 652 N N . VAL A 1 84 ? 3.568 3.454 11.900 1.00 90.81 84 VAL A N 1
ATOM 653 C CA . VAL A 1 84 ? 3.473 2.821 13.234 1.00 90.81 84 VAL A CA 1
ATOM 654 C C . VAL A 1 84 ? 2.122 2.158 13.529 1.00 90.81 84 VAL A C 1
ATOM 656 O O . VAL A 1 84 ? 1.994 1.414 14.494 1.00 90.81 84 VAL A O 1
ATOM 659 N N . SER A 1 85 ? 1.091 2.471 12.746 1.00 95.25 85 SER A N 1
ATOM 660 C CA . SER A 1 85 ? -0.246 1.899 12.879 1.00 95.25 85 SER A CA 1
ATOM 661 C C . SER A 1 85 ? -0.393 0.520 12.248 1.00 95.25 85 SER A C 1
ATOM 663 O O . SER A 1 85 ? -1.429 -0.103 12.493 1.00 95.25 85 SER A O 1
ATOM 665 N N . LEU A 1 86 ? 0.595 0.074 11.468 1.00 94.06 86 LEU A N 1
ATOM 666 C CA . LEU A 1 86 ? 0.566 -1.181 10.736 1.00 94.06 86 LEU A CA 1
ATOM 667 C C . LEU A 1 86 ? 0.628 -2.374 11.695 1.00 94.06 86 LEU A C 1
ATOM 669 O O . LEU A 1 86 ? 1.493 -2.453 12.562 1.00 94.06 86 LEU A O 1
ATOM 673 N N . GLU A 1 87 ? -0.315 -3.294 11.529 1.00 94.12 87 GLU A N 1
ATOM 674 C CA . GLU A 1 87 ? -0.515 -4.455 12.401 1.00 94.12 87 GLU A CA 1
ATOM 675 C C . GLU A 1 87 ? -0.150 -5.761 11.691 1.00 94.12 87 GLU A C 1
ATOM 677 O O . GLU A 1 87 ? 0.340 -6.686 12.333 1.00 94.12 87 GLU A O 1
ATOM 682 N N . LEU A 1 88 ? -0.367 -5.836 10.372 1.00 92.12 88 LEU A N 1
ATOM 683 C CA . LEU A 1 88 ? -0.125 -7.040 9.582 1.00 92.12 88 LEU A CA 1
ATOM 684 C C . LEU A 1 88 ? 0.550 -6.721 8.250 1.00 92.12 88 LEU A C 1
ATOM 686 O O . LEU A 1 88 ? 0.122 -5.837 7.499 1.00 92.12 88 LEU A O 1
ATOM 690 N N . ILE A 1 89 ? 1.576 -7.510 7.942 1.00 90.75 89 ILE A N 1
ATOM 691 C CA . ILE A 1 89 ? 2.315 -7.473 6.684 1.00 90.75 89 ILE A CA 1
ATOM 692 C C . ILE A 1 89 ? 2.346 -8.892 6.122 1.00 90.75 89 ILE A C 1
ATOM 694 O O . ILE A 1 89 ? 2.806 -9.806 6.796 1.00 90.75 89 ILE A O 1
ATOM 698 N N . ASN A 1 90 ? 1.903 -9.071 4.879 1.00 90.12 90 ASN A N 1
ATOM 699 C CA . ASN A 1 90 ? 2.075 -10.328 4.155 1.00 90.12 90 ASN A CA 1
ATOM 700 C C . ASN A 1 90 ? 3.123 -10.158 3.046 1.00 90.12 90 ASN A C 1
ATOM 702 O O . ASN A 1 90 ? 2.919 -9.391 2.102 1.00 90.12 90 ASN A O 1
ATOM 706 N N . LEU A 1 91 ? 4.224 -10.901 3.169 1.00 89.50 91 LEU A N 1
ATOM 707 C CA . LEU A 1 91 ? 5.380 -10.893 2.268 1.00 89.50 91 LEU A CA 1
ATOM 708 C C . LEU A 1 91 ? 5.627 -12.258 1.607 1.00 89.50 91 LEU A C 1
ATOM 710 O O . LEU A 1 91 ? 6.737 -12.526 1.147 1.00 89.50 91 LEU A O 1
ATOM 714 N N . ILE A 1 92 ? 4.625 -13.143 1.578 1.00 87.50 92 ILE A N 1
ATOM 715 C CA . ILE A 1 92 ? 4.792 -14.513 1.080 1.00 87.50 92 ILE A CA 1
ATOM 716 C C . ILE A 1 92 ? 5.406 -14.527 -0.324 1.00 87.50 92 ILE A C 1
ATOM 718 O O . ILE A 1 92 ? 4.962 -13.813 -1.218 1.00 87.50 92 ILE A O 1
ATOM 722 N N . GLY A 1 93 ? 6.448 -15.331 -0.531 1.00 88.19 93 GLY A N 1
ATOM 723 C CA . GLY A 1 93 ? 7.086 -15.479 -1.841 1.00 88.19 93 GLY A CA 1
ATOM 724 C C . GLY A 1 93 ? 7.908 -14.276 -2.322 1.00 88.19 93 GLY A C 1
ATOM 725 O O . GLY A 1 93 ? 8.424 -14.329 -3.437 1.00 88.19 93 GLY A O 1
ATOM 726 N N . CYS A 1 94 ? 8.066 -13.219 -1.523 1.00 87.50 94 CYS A N 1
ATOM 727 C CA . CYS A 1 94 ? 9.056 -12.180 -1.792 1.00 87.50 94 CYS A CA 1
ATOM 728 C C . CYS A 1 94 ? 10.471 -12.708 -1.515 1.00 87.50 94 CYS A C 1
ATOM 730 O O . CYS A 1 94 ? 10.697 -13.408 -0.532 1.00 87.50 94 CYS A O 1
ATOM 732 N N . GLN A 1 95 ? 11.427 -12.361 -2.379 1.00 83.69 95 GLN A N 1
ATOM 733 C CA . GLN A 1 95 ? 12.793 -12.913 -2.339 1.00 83.69 95 GLN A CA 1
ATOM 734 C C . GLN A 1 95 ? 13.886 -11.849 -2.148 1.00 83.69 95 GLN A C 1
ATOM 736 O O . GLN A 1 95 ? 15.051 -12.197 -1.997 1.00 83.69 95 GLN A O 1
ATOM 741 N N . ASN A 1 96 ? 13.523 -10.563 -2.144 1.00 83.25 96 ASN A N 1
ATOM 742 C CA . ASN A 1 96 ? 14.462 -9.434 -2.150 1.00 83.25 96 ASN A CA 1
ATOM 743 C C . ASN A 1 96 ? 14.661 -8.808 -0.754 1.00 83.25 96 ASN A C 1
ATOM 745 O O . ASN A 1 96 ? 14.762 -7.586 -0.639 1.00 83.25 96 ASN A O 1
ATOM 749 N N . PHE A 1 97 ? 14.691 -9.628 0.298 1.00 75.38 97 PHE A N 1
ATOM 750 C CA . PHE A 1 97 ? 14.889 -9.179 1.679 1.00 75.38 97 PHE A CA 1
ATOM 751 C C . PHE A 1 97 ? 16.160 -9.775 2.272 1.00 75.38 97 PHE A C 1
ATOM 753 O O . PHE A 1 97 ? 16.436 -10.962 2.069 1.00 75.38 97 PHE A O 1
ATOM 760 N N . ASP A 1 98 ? 16.901 -8.981 3.046 1.00 68.12 98 ASP A N 1
ATOM 761 C CA . ASP A 1 98 ? 17.951 -9.523 3.899 1.00 68.12 98 ASP A CA 1
ATOM 762 C C . ASP A 1 98 ? 17.342 -10.408 5.006 1.00 68.12 98 ASP A C 1
ATOM 764 O O . ASP A 1 98 ? 16.212 -10.224 5.464 1.00 68.12 98 ASP A O 1
ATOM 768 N N . ILE A 1 99 ? 18.131 -11.388 5.456 1.00 55.12 99 ILE A N 1
ATOM 769 C CA . ILE A 1 99 ? 17.768 -12.541 6.314 1.00 55.12 99 ILE A CA 1
ATOM 770 C C . ILE A 1 99 ? 17.019 -12.168 7.621 1.00 55.12 99 ILE A C 1
ATOM 772 O O . ILE A 1 99 ? 16.439 -13.027 8.277 1.00 55.12 99 ILE A O 1
ATOM 776 N N . GLN A 1 100 ? 16.996 -10.894 8.017 1.00 55.66 100 GLN A N 1
ATOM 777 C CA . GLN A 1 100 ? 16.281 -10.410 9.205 1.00 55.66 100 GLN A CA 1
ATOM 778 C C . GLN A 1 100 ? 14.750 -10.447 9.055 1.00 55.66 100 GLN A C 1
ATOM 780 O O . GLN A 1 100 ? 14.059 -10.658 10.048 1.00 55.66 100 GLN A O 1
ATOM 785 N N . TYR A 1 101 ? 14.215 -10.265 7.841 1.00 51.06 101 TYR A N 1
ATOM 786 C CA . TYR A 1 101 ? 12.764 -10.156 7.611 1.00 51.06 101 TYR A CA 1
ATOM 787 C C . TYR A 1 101 ? 12.117 -11.428 7.049 1.00 51.06 101 TYR A C 1
ATOM 789 O O . TYR A 1 101 ? 10.890 -11.539 7.047 1.00 51.06 101 TYR A O 1
ATOM 797 N N . SER A 1 102 ? 12.912 -12.418 6.627 1.00 50.62 102 SER A N 1
ATOM 798 C CA . SER A 1 102 ? 12.401 -13.709 6.141 1.00 50.62 102 SER A CA 1
ATOM 799 C C . SER A 1 102 ? 11.635 -14.501 7.211 1.00 50.62 102 SER A C 1
ATOM 801 O O . SER A 1 102 ? 10.794 -15.323 6.866 1.00 50.62 102 SER A O 1
ATOM 803 N N . THR A 1 103 ? 11.858 -14.219 8.498 1.00 44.66 103 THR A N 1
ATOM 804 C CA . THR A 1 103 ? 11.210 -14.896 9.637 1.00 44.66 103 THR A CA 1
ATOM 805 C C . THR A 1 103 ? 9.794 -14.402 9.951 1.00 44.66 103 THR A C 1
ATOM 807 O O . THR A 1 103 ? 9.049 -15.104 10.629 1.00 44.66 103 THR A O 1
ATOM 810 N N . LEU A 1 104 ? 9.376 -13.229 9.456 1.00 50.41 104 LEU A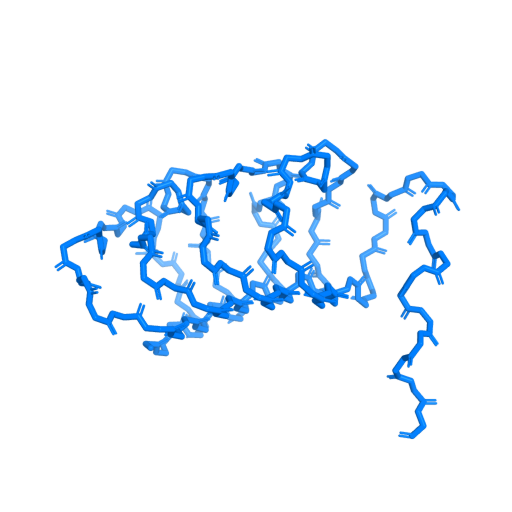 N 1
ATOM 81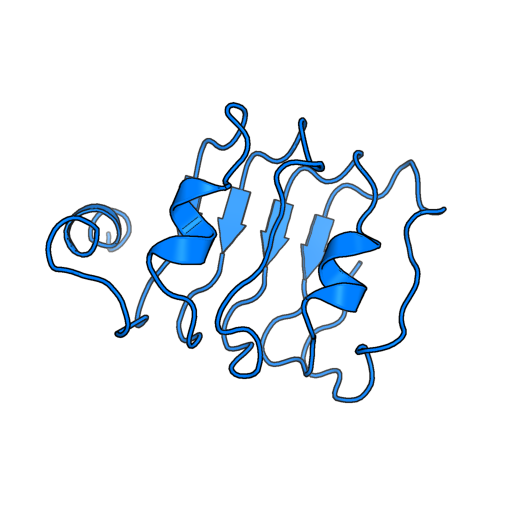1 C CA . LEU A 1 104 ? 8.018 -12.705 9.687 1.00 50.41 104 LEU A CA 1
ATOM 812 C C . LEU A 1 104 ? 6.979 -13.263 8.697 1.00 50.41 104 LEU A C 1
ATOM 814 O O . LEU A 1 104 ? 5.784 -13.209 8.974 1.00 50.41 104 LEU A O 1
ATOM 818 N N . GLY A 1 105 ? 7.415 -13.814 7.559 1.00 48.78 105 GLY A N 1
ATOM 819 C CA . GLY A 1 105 ? 6.535 -14.360 6.517 1.00 48.78 105 GLY A CA 1
ATOM 820 C C . GLY A 1 105 ? 6.031 -15.788 6.764 1.00 48.78 105 GLY A C 1
ATOM 821 O O . GLY A 1 105 ? 5.233 -16.284 5.973 1.00 48.78 105 GLY A O 1
ATOM 822 N N . GLU A 1 106 ? 6.487 -16.455 7.829 1.00 45.88 106 GLU A N 1
ATOM 823 C CA . GLU A 1 106 ? 6.192 -17.871 8.106 1.00 45.88 106 GLU A CA 1
ATOM 824 C C . GLU A 1 106 ? 4.991 -18.096 9.050 1.00 45.88 106 GLU A C 1
ATOM 826 O O . GLU A 1 106 ? 4.653 -19.239 9.337 1.00 45.88 106 GLU A O 1
ATOM 831 N N . LEU A 1 107 ? 4.312 -17.040 9.521 1.00 40.09 107 LEU A N 1
ATOM 832 C CA . LEU A 1 107 ? 3.283 -17.151 10.572 1.00 40.09 107 LEU A CA 1
ATOM 833 C C . LEU A 1 107 ? 1.833 -17.379 10.096 1.00 40.09 107 LEU A C 1
ATOM 835 O O . LEU A 1 107 ? 0.936 -17.410 10.932 1.00 40.09 107 LEU A O 1
ATOM 839 N N . GLU A 1 108 ? 1.567 -17.580 8.802 1.00 38.19 108 GLU A N 1
ATOM 840 C CA . GLU A 1 108 ? 0.202 -17.854 8.306 1.00 38.19 108 GLU A CA 1
ATOM 841 C C . GLU A 1 108 ? 0.163 -19.001 7.279 1.00 38.19 108 GLU A C 1
ATOM 843 O O . GLU A 1 108 ? -0.254 -18.820 6.138 1.00 38.19 108 GLU A O 1
ATOM 848 N N . ASN A 1 109 ? 0.600 -20.198 7.674 1.00 32.41 109 ASN A N 1
ATOM 849 C CA . ASN A 1 109 ? 0.242 -21.440 6.980 1.00 32.41 109 ASN A CA 1
ATOM 850 C C . ASN A 1 109 ? -0.197 -22.497 8.006 1.00 32.41 109 ASN A C 1
ATOM 852 O O . ASN A 1 109 ? 0.558 -23.424 8.285 1.00 32.41 109 ASN A O 1
ATOM 856 N N . ASP A 1 110 ? -1.408 -22.335 8.542 1.00 34.12 110 ASP A N 1
ATOM 857 C CA . ASP A 1 110 ? -2.220 -23.419 9.118 1.00 34.12 110 ASP A CA 1
ATOM 858 C C . ASP A 1 110 ? -3.574 -23.468 8.390 1.00 34.12 110 ASP A C 1
ATOM 860 O O . ASP A 1 110 ? -4.191 -22.389 8.211 1.00 34.12 110 ASP A O 1
#